Protein AF-A0A2N4TLN1-F1 (afdb_monomer_lite)

Sequence (148 aa):
MALGMAALMCLAMSATQADEVDLDVLQDLLYVELSTCLMGSLTQHAIAQERRNGVSIEVQRQRYRAQVGKNGLMEQFLTQLYATDDPSELLVGLNSRCVVNMVGLPQDRAATCYRQFLLPLYAAIMAPHTGGLDTTSPKTGYLACMRR

pLDDT: mean 83.84, std 20.81, range [27.98, 98.5]

Structure (mmCIF, N/CA/C/O backbone):
data_AF-A0A2N4TLN1-F1
#
_entry.id   AF-A0A2N4TLN1-F1
#
loop_
_atom_site.group_PDB
_atom_site.id
_atom_site.type_symbol
_atom_site.label_atom_id
_atom_site.label_alt_id
_atom_site.label_comp_id
_atom_site.label_asym_id
_atom_site.label_entity_id
_atom_site.label_seq_id
_atom_site.pdbx_PDB_ins_code
_atom_site.Cartn_x
_atom_site.Cartn_y
_atom_site.Cartn_z
_atom_site.occupancy
_atom_site.B_iso_or_equiv
_atom_site.auth_seq_id
_atom_site.auth_comp_id
_atom_site.auth_asym_id
_atom_site.auth_atom_id
_atom_site.pdbx_PDB_model_num
ATOM 1 N N . MET A 1 1 ? 13.274 65.459 -10.693 1.00 35.16 1 MET A N 1
ATOM 2 C CA . MET A 1 1 ? 13.014 65.028 -12.083 1.00 35.16 1 MET A CA 1
ATOM 3 C C . MET A 1 1 ? 14.024 63.960 -12.460 1.00 35.16 1 MET A C 1
ATOM 5 O O . MET A 1 1 ? 15.196 64.213 -12.238 1.00 35.16 1 MET A O 1
ATOM 9 N N . ALA A 1 2 ? 13.524 62.846 -13.016 1.00 32.91 2 ALA A N 1
ATOM 10 C CA . ALA A 1 2 ? 14.183 61.896 -13.930 1.00 32.91 2 ALA A CA 1
ATOM 11 C C . ALA A 1 2 ? 15.442 61.149 -13.416 1.00 32.91 2 ALA A C 1
ATOM 13 O O . ALA A 1 2 ? 16.430 61.770 -13.058 1.00 32.91 2 ALA A O 1
ATOM 14 N N . LEU A 1 3 ? 15.355 59.823 -13.204 1.00 35.44 3 LEU A N 1
ATOM 15 C CA . LEU A 1 3 ? 15.673 58.745 -14.182 1.00 35.44 3 LEU A CA 1
ATOM 16 C C . LEU A 1 3 ? 17.180 58.722 -14.514 1.00 35.44 3 LEU A C 1
ATOM 18 O O . LEU A 1 3 ? 17.723 59.742 -14.897 1.00 35.44 3 LEU A O 1
ATOM 22 N N . GLY A 1 4 ? 17.936 57.629 -14.450 1.00 27.98 4 GLY A N 1
ATOM 23 C CA . GLY A 1 4 ? 17.644 56.202 -14.372 1.00 27.98 4 GLY A CA 1
ATOM 24 C C . GLY A 1 4 ? 18.833 55.430 -14.981 1.00 27.98 4 GLY A C 1
ATOM 25 O O . GLY A 1 4 ? 19.758 56.050 -15.497 1.00 27.98 4 GLY A O 1
ATOM 26 N N . MET A 1 5 ? 18.725 54.095 -14.983 1.00 35.84 5 MET A N 1
ATOM 27 C CA . MET A 1 5 ? 19.474 53.132 -15.821 1.00 35.84 5 MET A CA 1
ATOM 28 C C . MET A 1 5 ? 20.952 52.874 -15.445 1.00 35.84 5 MET A C 1
ATOM 30 O O . MET A 1 5 ? 21.704 53.785 -15.150 1.00 35.84 5 MET A O 1
ATOM 34 N N . ALA A 1 6 ? 21.473 51.647 -15.459 1.00 37.72 6 ALA A N 1
ATOM 35 C CA . ALA A 1 6 ? 20.888 50.342 -15.740 1.00 37.72 6 ALA A CA 1
ATOM 36 C C . ALA A 1 6 ? 21.716 49.260 -15.034 1.00 37.72 6 ALA A C 1
ATOM 38 O O . ALA A 1 6 ? 22.936 49.359 -14.901 1.00 37.72 6 ALA A O 1
ATOM 39 N N . ALA A 1 7 ? 20.991 48.249 -14.569 1.00 39.22 7 ALA A N 1
ATOM 40 C CA . ALA A 1 7 ? 21.477 47.098 -13.841 1.00 39.22 7 ALA A CA 1
ATOM 41 C C . ALA A 1 7 ? 22.355 46.178 -14.700 1.00 39.22 7 ALA A C 1
ATOM 43 O O . ALA A 1 7 ? 22.182 46.060 -15.914 1.00 39.22 7 ALA A O 1
ATOM 44 N N . LEU A 1 8 ? 23.268 45.510 -13.995 1.00 39.72 8 LEU A N 1
ATOM 45 C CA . LEU A 1 8 ? 24.127 44.433 -14.456 1.00 39.72 8 LEU A CA 1
ATOM 46 C C . LEU A 1 8 ? 23.363 43.377 -15.265 1.00 39.72 8 LEU A C 1
ATOM 48 O O . LEU A 1 8 ? 22.357 42.822 -14.823 1.00 39.72 8 LEU A O 1
ATOM 52 N N . MET A 1 9 ? 23.951 43.034 -16.407 1.00 41.81 9 MET A N 1
ATOM 53 C CA . MET A 1 9 ? 23.746 41.765 -17.088 1.00 41.81 9 MET A CA 1
ATOM 54 C C . MET A 1 9 ? 24.194 40.609 -16.181 1.00 41.81 9 MET A C 1
ATOM 56 O O . MET A 1 9 ? 25.382 40.454 -15.922 1.00 41.81 9 MET A O 1
ATOM 60 N N . CYS A 1 10 ? 23.246 39.776 -15.760 1.00 37.12 10 CYS A N 1
ATOM 61 C CA . CYS A 1 10 ? 23.471 38.391 -15.344 1.00 37.12 10 CYS A CA 1
ATOM 62 C C . CYS A 1 10 ? 22.332 37.540 -15.924 1.00 37.12 10 CYS A C 1
ATOM 64 O O . CYS A 1 10 ? 21.395 37.160 -15.230 1.00 37.12 10 CYS A O 1
ATOM 66 N N . LEU A 1 11 ? 22.389 37.286 -17.232 1.00 44.03 11 LEU A N 1
ATOM 67 C CA . LEU A 1 11 ? 21.552 36.302 -17.917 1.00 44.03 11 LEU A CA 1
ATOM 68 C C . LEU A 1 11 ? 22.449 35.141 -18.332 1.00 44.03 11 LEU A C 1
ATOM 70 O O . LEU A 1 11 ? 23.097 35.212 -19.368 1.00 44.03 11 LEU A O 1
ATOM 74 N N . ALA A 1 12 ? 22.506 34.114 -17.486 1.00 42.97 12 ALA A N 1
ATOM 75 C CA . ALA A 1 12 ? 22.735 32.718 -17.863 1.00 42.97 12 ALA A CA 1
ATOM 76 C C . ALA A 1 12 ? 22.786 31.870 -16.585 1.00 42.97 12 ALA A C 1
ATOM 78 O O . ALA A 1 12 ? 23.845 31.424 -16.154 1.00 42.97 12 ALA A O 1
ATOM 79 N N . MET A 1 13 ? 21.630 31.649 -15.958 1.00 38.47 13 MET A N 1
ATOM 80 C CA . MET A 1 13 ? 21.449 30.441 -15.158 1.00 38.47 13 MET A CA 1
ATOM 81 C C . MET A 1 13 ? 20.587 29.498 -15.979 1.00 38.47 13 MET A C 1
ATOM 83 O O . MET A 1 13 ? 19.380 29.678 -16.113 1.00 38.47 13 MET A O 1
ATOM 87 N N . SER A 1 14 ? 21.258 28.521 -16.576 1.00 44.59 14 SER A N 1
ATOM 88 C CA . SER A 1 14 ? 20.669 27.326 -17.156 1.00 44.59 14 SER A CA 1
ATOM 89 C C . SER A 1 14 ? 19.963 26.549 -16.043 1.00 44.59 14 SER A C 1
ATOM 91 O O . SER A 1 14 ? 20.565 25.709 -15.382 1.00 44.59 14 SER A O 1
ATOM 93 N N . ALA A 1 15 ? 18.694 26.863 -15.798 1.00 39.22 15 ALA A N 1
ATOM 94 C CA . ALA A 1 15 ? 17.810 26.036 -14.992 1.00 39.22 15 ALA A CA 1
ATOM 95 C C . ALA A 1 15 ? 17.209 24.961 -15.908 1.00 39.22 15 ALA A C 1
ATOM 97 O O . ALA A 1 15 ? 16.099 25.092 -16.416 1.00 39.22 15 ALA A O 1
ATOM 98 N N . THR A 1 16 ? 17.984 23.918 -16.194 1.00 42.75 16 THR A N 1
ATOM 99 C CA . THR A 1 16 ? 17.449 22.696 -16.798 1.00 42.75 16 THR A CA 1
ATOM 100 C C . THR A 1 16 ? 16.619 21.955 -15.755 1.00 42.75 16 THR A C 1
ATOM 102 O O . THR A 1 16 ? 17.172 21.451 -14.782 1.00 42.75 16 THR A O 1
ATOM 105 N N . GLN A 1 17 ? 15.307 21.902 -16.007 1.00 43.78 17 GLN A N 1
ATOM 106 C CA . GLN A 1 17 ? 14.380 20.836 -15.607 1.00 43.78 17 GLN A CA 1
ATOM 107 C C . GLN A 1 17 ? 14.340 20.525 -14.105 1.00 43.78 17 GLN A C 1
ATOM 109 O O . GLN A 1 17 ? 14.794 19.481 -13.647 1.00 43.78 17 GLN A O 1
ATOM 114 N N . ALA A 1 18 ? 13.714 21.418 -13.340 1.00 39.16 18 ALA A N 1
ATOM 115 C CA . ALA A 1 18 ? 12.906 20.947 -12.223 1.00 39.16 18 ALA A CA 1
ATOM 116 C C . ALA A 1 18 ? 11.610 20.396 -12.829 1.00 39.16 18 ALA A C 1
ATOM 118 O O . ALA A 1 18 ? 10.963 21.114 -13.591 1.00 39.16 18 ALA A O 1
ATOM 119 N N . ASP A 1 19 ? 11.292 19.132 -12.542 1.00 42.88 19 ASP A N 1
ATOM 120 C CA . ASP A 1 19 ? 10.017 18.498 -12.877 1.00 42.88 19 ASP A CA 1
ATOM 121 C C . ASP A 1 19 ? 8.866 19.482 -12.638 1.00 42.88 19 ASP A C 1
ATOM 123 O O . ASP A 1 19 ? 8.613 19.896 -11.502 1.00 42.88 19 ASP A O 1
ATOM 127 N N . GLU A 1 20 ? 8.167 19.863 -13.708 1.00 38.06 20 GLU A N 1
ATOM 128 C CA . GLU A 1 20 ? 6.835 20.437 -13.591 1.00 38.06 20 GLU A CA 1
ATOM 129 C C . GLU A 1 20 ? 5.960 19.347 -12.972 1.00 38.06 20 GLU A C 1
ATOM 131 O O . GLU A 1 20 ? 5.466 18.444 -13.644 1.00 38.06 20 GLU A O 1
ATOM 136 N N . VAL A 1 21 ? 5.825 19.384 -11.647 1.00 46.22 21 VAL A N 1
ATOM 137 C CA . VAL A 1 21 ? 4.749 18.683 -10.959 1.00 46.22 21 VAL A CA 1
ATOM 138 C C . VAL A 1 21 ? 3.466 19.242 -11.555 1.00 46.22 21 VAL A C 1
ATOM 140 O O . VAL A 1 21 ? 3.116 20.387 -11.281 1.00 46.22 21 VAL A O 1
ATOM 143 N N . ASP A 1 22 ? 2.833 18.449 -12.414 1.00 46.75 22 ASP A N 1
ATOM 144 C CA . ASP A 1 22 ? 1.612 18.784 -13.135 1.00 46.75 22 ASP A CA 1
ATOM 145 C C . ASP A 1 22 ? 0.560 19.318 -12.149 1.00 46.75 22 ASP A C 1
ATOM 147 O O . ASP A 1 22 ? -0.023 18.575 -11.347 1.00 46.75 22 ASP A O 1
ATOM 151 N N . LEU A 1 23 ? 0.398 20.644 -12.130 1.00 44.16 23 LEU A N 1
ATOM 152 C CA . LEU A 1 23 ? -0.437 21.357 -11.163 1.00 44.16 23 LEU A CA 1
ATOM 153 C C . LEU A 1 23 ? -1.915 20.961 -11.301 1.00 44.16 23 LEU A C 1
ATOM 155 O O . LEU A 1 23 ? -2.658 21.086 -10.326 1.00 44.16 23 LEU A O 1
ATOM 159 N N . ASP A 1 24 ? -2.318 20.410 -12.448 1.00 53.06 24 ASP A N 1
ATOM 160 C CA . ASP A 1 24 ? -3.668 19.893 -12.684 1.00 53.06 24 ASP A CA 1
ATOM 161 C C . ASP A 1 24 ? -3.979 18.660 -11.819 1.00 53.06 24 ASP A C 1
ATOM 163 O O . ASP A 1 24 ? -5.113 18.488 -11.370 1.00 53.06 24 ASP A O 1
ATOM 167 N N . VAL A 1 25 ? -2.981 17.832 -11.482 1.00 53.69 25 VAL A N 1
ATOM 168 C CA . VAL A 1 25 ? -3.172 16.666 -10.595 1.00 53.69 25 VAL A CA 1
ATOM 169 C C . VAL A 1 25 ? -3.360 17.097 -9.136 1.00 53.69 25 VAL A C 1
ATOM 171 O O . VAL A 1 25 ? -4.086 16.449 -8.385 1.00 53.69 25 VAL A O 1
ATOM 174 N N . LEU A 1 26 ? -2.740 18.206 -8.719 1.00 48.19 26 LEU A N 1
ATOM 175 C CA . LEU A 1 26 ? -2.914 18.771 -7.374 1.00 48.19 26 LEU A CA 1
ATOM 176 C C . LEU A 1 26 ? -4.223 19.563 -7.224 1.00 48.19 26 LEU A C 1
ATOM 178 O O . LEU A 1 26 ? -4.702 19.723 -6.103 1.00 48.19 26 LEU A O 1
ATOM 182 N N . GLN A 1 27 ? -4.806 20.036 -8.330 1.00 58.12 27 GLN A N 1
ATOM 183 C CA . GLN A 1 27 ? -6.122 20.690 -8.359 1.00 58.12 27 GLN A CA 1
ATOM 184 C C . GLN A 1 27 ? -7.288 19.704 -8.515 1.00 58.12 27 GLN A C 1
ATOM 186 O O . GLN A 1 27 ? -8.450 20.079 -8.346 1.00 58.12 27 GLN A O 1
ATOM 191 N N . ASP A 1 28 ? -6.995 18.437 -8.795 1.00 73.88 28 ASP A N 1
ATOM 192 C CA . ASP A 1 28 ? -7.985 17.375 -8.838 1.00 73.88 28 ASP A CA 1
ATOM 193 C C . ASP A 1 28 ? -8.503 17.072 -7.424 1.00 73.88 28 ASP A C 1
ATOM 195 O O . ASP A 1 28 ? -7.833 16.423 -6.618 1.00 73.88 28 ASP A O 1
ATOM 199 N N . LEU A 1 29 ? -9.718 17.538 -7.117 1.00 83.38 29 LEU A N 1
ATOM 200 C CA . LEU A 1 29 ? -10.363 17.327 -5.815 1.00 83.38 29 LEU A CA 1
ATOM 201 C C . LEU A 1 29 ? -10.367 15.850 -5.403 1.00 83.38 29 LEU A C 1
ATOM 203 O O . LEU A 1 29 ? -10.124 15.536 -4.239 1.00 83.38 29 LEU A O 1
ATOM 207 N N . LEU A 1 30 ? -10.535 14.942 -6.366 1.00 87.25 30 LEU A N 1
ATOM 208 C CA . LEU A 1 30 ? -10.503 13.510 -6.100 1.00 87.25 30 LEU A CA 1
ATOM 209 C C . LEU A 1 30 ? -9.113 13.045 -5.640 1.00 87.25 30 LEU A C 1
ATOM 211 O O . LEU A 1 30 ? -8.997 12.199 -4.755 1.00 87.25 30 LEU A O 1
ATOM 215 N N . TYR A 1 31 ? -8.039 13.589 -6.216 1.00 87.50 31 TYR A N 1
ATOM 216 C CA . TYR A 1 31 ? -6.682 13.275 -5.773 1.00 87.50 31 TYR A CA 1
ATOM 217 C C . TYR A 1 31 ? -6.438 13.761 -4.341 1.00 87.50 31 TYR A C 1
ATOM 219 O O . TYR A 1 31 ? -5.861 13.028 -3.534 1.00 87.50 31 TYR A O 1
ATOM 227 N N . VAL A 1 32 ? -6.921 14.960 -4.001 1.00 89.19 32 VAL A N 1
ATOM 228 C CA . VAL A 1 32 ? -6.832 15.507 -2.639 1.00 89.19 32 VAL A CA 1
ATOM 229 C C . VAL A 1 32 ? -7.555 14.600 -1.643 1.00 89.19 32 VAL A C 1
ATOM 231 O O . VAL A 1 32 ? -6.967 14.228 -0.625 1.00 89.19 32 VAL A O 1
ATOM 234 N N . GLU A 1 33 ? -8.776 14.170 -1.956 1.00 91.56 33 GLU A N 1
ATOM 235 C CA . GLU A 1 33 ? -9.556 13.244 -1.125 1.00 91.56 33 GLU A CA 1
ATOM 236 C C . GLU A 1 33 ? -8.857 11.884 -0.954 1.00 91.56 33 GLU A C 1
ATOM 238 O O . GLU A 1 33 ? -8.821 11.320 0.142 1.00 91.56 33 GLU A O 1
ATOM 243 N N . LEU A 1 34 ? -8.226 11.371 -2.014 1.00 93.31 34 LEU A N 1
ATOM 244 C CA . LEU A 1 34 ? -7.523 10.084 -1.998 1.00 93.31 34 LEU A CA 1
ATOM 245 C C . LEU A 1 34 ? -6.122 10.152 -1.369 1.00 93.31 34 LEU A C 1
ATOM 247 O O . LEU A 1 34 ? -5.571 9.111 -0.998 1.00 93.31 34 LEU A O 1
ATOM 251 N N . SER A 1 35 ? -5.533 11.342 -1.233 1.00 92.00 35 SER A N 1
ATOM 252 C CA . SER A 1 35 ? -4.121 11.549 -0.870 1.00 92.00 35 SER A CA 1
ATOM 253 C C . SER A 1 35 ? -3.691 10.821 0.408 1.00 92.00 35 SER A C 1
ATOM 255 O O . SER A 1 35 ? -2.629 10.196 0.443 1.00 92.00 35 SER A O 1
ATOM 257 N N . THR A 1 36 ? -4.541 10.820 1.440 1.00 92.94 36 THR A N 1
ATOM 258 C CA . THR A 1 36 ? -4.268 10.119 2.705 1.00 92.94 36 THR A CA 1
ATOM 259 C C . THR A 1 36 ? -4.135 8.610 2.489 1.00 92.94 36 THR A C 1
ATOM 261 O O . THR A 1 36 ? -3.194 7.991 2.992 1.00 92.94 36 THR A O 1
ATOM 264 N N . CYS A 1 37 ? -5.021 8.014 1.687 1.00 95.81 37 CYS A N 1
ATOM 265 C CA . CYS A 1 37 ? -4.960 6.590 1.363 1.00 95.81 37 CYS A CA 1
ATOM 266 C C . CYS A 1 37 ? -3.752 6.254 0.484 1.00 95.81 37 CYS A C 1
ATOM 268 O O . CYS A 1 37 ? -3.113 5.225 0.695 1.00 95.81 37 CYS A O 1
ATOM 270 N N . LEU A 1 38 ? -3.392 7.134 -0.454 1.00 94.00 38 LEU A N 1
ATOM 271 C CA . LEU A 1 38 ? -2.227 6.957 -1.326 1.00 94.00 38 LEU A CA 1
ATOM 272 C C . LEU A 1 38 ? -0.914 6.969 -0.533 1.00 94.00 38 LEU A C 1
ATOM 274 O O . LEU A 1 38 ? -0.098 6.058 -0.677 1.00 94.00 38 LEU A O 1
ATOM 278 N N . MET A 1 39 ? -0.726 7.951 0.354 1.00 93.25 39 MET A N 1
ATOM 279 C CA . MET A 1 39 ? 0.462 8.016 1.214 1.00 93.25 39 MET A CA 1
ATOM 280 C C . MET A 1 39 ? 0.544 6.824 2.176 1.00 93.25 39 MET A C 1
ATOM 282 O O . MET A 1 39 ? 1.622 6.250 2.372 1.00 93.25 39 MET A O 1
ATOM 286 N N . GLY A 1 40 ? -0.595 6.422 2.752 1.00 94.19 40 GLY A N 1
ATOM 287 C CA . GLY A 1 40 ? -0.682 5.239 3.605 1.00 94.19 40 GLY A CA 1
ATOM 288 C C . GLY A 1 40 ? -0.260 3.973 2.861 1.00 94.19 40 GLY A C 1
ATOM 289 O O . GLY A 1 40 ? 0.589 3.225 3.343 1.00 94.19 40 GLY A O 1
ATOM 290 N N . SER A 1 41 ? -0.778 3.772 1.650 1.00 95.69 41 SER A N 1
ATOM 291 C CA . SER A 1 41 ? -0.428 2.625 0.815 1.00 95.69 41 SER A CA 1
ATOM 292 C C . SER A 1 41 ? 1.032 2.613 0.382 1.00 95.69 41 SER A C 1
ATOM 294 O O . SER A 1 41 ? 1.656 1.556 0.434 1.00 95.69 41 SER A O 1
ATOM 296 N N . LEU A 1 42 ? 1.611 3.759 0.018 1.00 94.56 42 LEU A N 1
ATOM 297 C CA . LEU A 1 42 ? 3.037 3.836 -0.308 1.00 94.56 42 LEU A CA 1
ATOM 298 C C . LEU A 1 42 ? 3.910 3.425 0.891 1.00 94.56 42 LEU A C 1
ATOM 300 O O . LEU A 1 42 ? 4.864 2.663 0.736 1.00 94.56 42 LEU A O 1
ATOM 304 N N . THR A 1 43 ? 3.543 3.868 2.098 1.00 94.56 43 THR A N 1
ATOM 305 C CA . THR A 1 43 ? 4.227 3.475 3.342 1.00 94.56 43 THR A CA 1
ATOM 306 C C . THR A 1 43 ? 4.097 1.973 3.605 1.00 94.56 43 THR A C 1
ATOM 308 O O . THR A 1 43 ? 5.088 1.306 3.895 1.00 94.56 43 THR A O 1
ATOM 311 N N . GLN A 1 44 ? 2.891 1.416 3.469 1.00 96.56 44 GLN A N 1
ATOM 312 C CA . GLN A 1 44 ? 2.649 -0.020 3.646 1.00 96.56 44 GLN A CA 1
ATOM 313 C C . GLN A 1 44 ? 3.454 -0.857 2.640 1.00 96.56 44 GLN A C 1
ATOM 315 O O . GLN A 1 44 ? 4.020 -1.883 3.013 1.00 96.56 44 GLN A O 1
ATOM 320 N N . HIS A 1 45 ? 3.572 -0.391 1.393 1.00 96.69 45 HIS A N 1
ATOM 321 C CA . HIS A 1 45 ? 4.416 -1.008 0.372 1.00 96.69 45 HIS A CA 1
ATOM 322 C C . HIS A 1 45 ? 5.900 -0.987 0.729 1.00 96.69 45 HIS A C 1
ATOM 324 O O . HIS A 1 45 ? 6.575 -1.998 0.549 1.00 96.69 45 HIS A O 1
ATOM 330 N N . ALA A 1 46 ? 6.409 0.130 1.251 1.00 95.38 46 ALA A N 1
ATOM 331 C CA . ALA A 1 46 ? 7.799 0.215 1.689 1.00 95.38 46 ALA A CA 1
ATOM 332 C C . ALA A 1 46 ? 8.095 -0.826 2.782 1.00 95.38 46 ALA A C 1
ATOM 334 O O . ALA A 1 46 ? 9.071 -1.567 2.689 1.00 95.38 46 ALA A O 1
ATOM 335 N N . ILE A 1 47 ? 7.200 -0.960 3.766 1.00 96.75 47 ILE A N 1
ATOM 336 C CA . ILE A 1 47 ? 7.334 -1.953 4.843 1.00 96.75 47 ILE A CA 1
ATOM 337 C C . ILE A 1 47 ? 7.235 -3.385 4.284 1.00 96.75 47 ILE A C 1
ATOM 339 O O 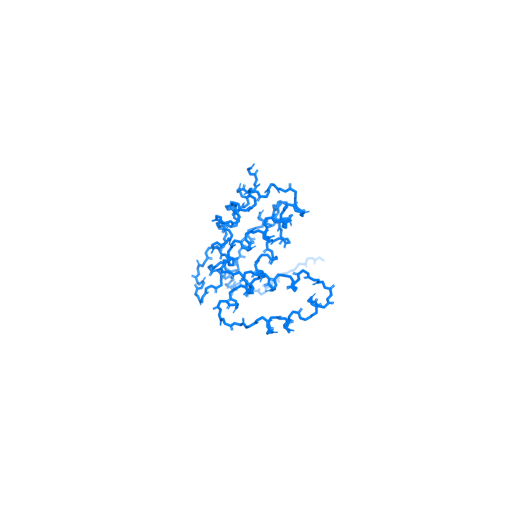. ILE A 1 47 ? 8.003 -4.263 4.681 1.00 96.75 47 ILE A O 1
ATOM 343 N N . ALA A 1 48 ? 6.335 -3.633 3.327 1.00 97.00 48 ALA A N 1
ATOM 344 C CA . ALA A 1 48 ? 6.235 -4.924 2.643 1.00 97.00 48 ALA A CA 1
ATOM 345 C C . ALA A 1 48 ? 7.510 -5.271 1.856 1.00 97.00 48 ALA A C 1
ATOM 347 O O . ALA A 1 48 ? 7.963 -6.417 1.894 1.00 97.00 48 ALA A O 1
ATOM 348 N N . GLN A 1 49 ? 8.133 -4.291 1.196 1.00 96.19 49 GLN A N 1
ATOM 349 C CA . GLN A 1 49 ? 9.417 -4.491 0.528 1.00 96.19 49 GLN A CA 1
ATOM 350 C C . GLN A 1 49 ? 10.533 -4.782 1.539 1.00 96.19 49 GLN A C 1
ATOM 352 O O . GLN A 1 49 ? 11.365 -5.650 1.294 1.00 96.19 49 GLN A O 1
ATOM 357 N N . GLU A 1 50 ? 10.557 -4.113 2.688 1.00 96.38 50 GLU A N 1
ATOM 358 C CA . GLU A 1 50 ? 11.528 -4.417 3.740 1.00 96.38 50 GLU A CA 1
ATOM 359 C C . GLU A 1 50 ? 11.362 -5.833 4.295 1.00 96.38 50 GLU A C 1
ATOM 361 O O . GLU A 1 50 ? 12.361 -6.537 4.455 1.00 96.38 50 GLU A O 1
ATOM 366 N N . ARG A 1 51 ? 10.119 -6.293 4.509 1.00 96.94 51 ARG A N 1
ATOM 367 C CA . ARG A 1 51 ? 9.842 -7.704 4.829 1.00 96.94 51 ARG A CA 1
ATOM 368 C C . ARG A 1 51 ? 10.439 -8.620 3.761 1.00 96.94 51 ARG A C 1
ATOM 370 O O . ARG A 1 51 ? 11.133 -9.574 4.099 1.00 96.94 51 ARG A O 1
ATOM 377 N N . ARG A 1 52 ? 10.198 -8.328 2.478 1.00 95.38 52 ARG A N 1
ATOM 378 C CA . ARG A 1 52 ? 10.753 -9.099 1.352 1.00 95.38 52 ARG A CA 1
ATOM 379 C C . ARG A 1 52 ? 12.286 -9.100 1.346 1.00 95.38 52 ARG A C 1
ATOM 381 O O . ARG A 1 52 ? 12.889 -10.102 0.979 1.00 95.38 52 ARG A O 1
ATOM 388 N N . ASN A 1 53 ? 12.904 -8.012 1.795 1.00 95.31 53 ASN A N 1
ATOM 389 C CA . ASN A 1 53 ? 14.352 -7.880 1.952 1.00 95.31 53 ASN A CA 1
ATOM 390 C C . ASN A 1 53 ? 14.891 -8.533 3.244 1.00 95.31 53 ASN A C 1
ATOM 392 O O . ASN A 1 53 ? 16.074 -8.394 3.544 1.00 95.31 53 ASN A O 1
ATOM 396 N N . GLY A 1 54 ? 14.054 -9.237 4.013 1.00 97.25 54 GLY A N 1
ATOM 397 C CA . GLY A 1 54 ? 14.465 -9.994 5.197 1.00 97.25 54 GLY A CA 1
ATOM 398 C C . GLY A 1 54 ? 14.445 -9.213 6.513 1.00 97.25 54 GLY A C 1
ATOM 399 O O . GLY A 1 54 ? 14.925 -9.721 7.524 1.00 97.25 54 GLY A O 1
ATOM 400 N N . VAL A 1 55 ? 13.886 -7.998 6.547 1.00 98.00 55 VAL A N 1
ATOM 401 C CA . VAL A 1 55 ? 13.707 -7.259 7.807 1.00 98.00 55 VAL A CA 1
ATOM 402 C C . VAL A 1 55 ? 12.668 -7.977 8.667 1.00 98.00 55 VAL A C 1
ATOM 404 O O . VAL A 1 55 ? 11.560 -8.243 8.201 1.00 98.00 55 VAL A O 1
ATOM 407 N N . SER A 1 56 ? 12.997 -8.280 9.926 1.00 98.25 56 SER A N 1
ATOM 408 C CA . SER A 1 56 ? 12.094 -8.995 10.837 1.00 98.25 56 SER A CA 1
ATOM 409 C C . SER A 1 56 ? 10.982 -8.101 11.398 1.00 98.25 56 SER A C 1
ATOM 411 O O . SER A 1 56 ? 11.097 -6.871 11.433 1.00 98.25 56 SER A O 1
ATOM 413 N N . ILE A 1 57 ? 9.906 -8.725 11.883 1.00 97.81 57 ILE A N 1
ATOM 414 C CA . ILE A 1 57 ? 8.786 -8.007 12.503 1.00 97.81 57 ILE A CA 1
ATOM 415 C C . ILE A 1 57 ? 9.221 -7.254 13.767 1.00 97.81 57 ILE A C 1
ATOM 417 O O . ILE A 1 57 ? 8.729 -6.159 14.026 1.00 97.81 57 ILE A O 1
ATOM 421 N N . GLU A 1 58 ? 10.175 -7.781 14.536 1.00 97.69 58 GLU A N 1
ATOM 422 C CA . GLU A 1 58 ? 10.719 -7.134 15.736 1.00 97.69 58 GLU A CA 1
ATOM 423 C C . GLU A 1 58 ? 11.419 -5.819 15.385 1.00 97.69 58 GLU A C 1
ATOM 425 O O . GLU A 1 58 ? 11.212 -4.807 16.060 1.00 97.69 58 GLU A O 1
ATOM 430 N N . VAL A 1 59 ? 12.197 -5.805 14.296 1.00 98.06 59 VAL A N 1
ATOM 431 C CA . VAL A 1 59 ? 12.857 -4.589 13.802 1.00 98.06 59 VAL A CA 1
ATOM 432 C C . VAL A 1 59 ? 11.818 -3.554 13.373 1.00 98.06 59 VAL A C 1
ATOM 434 O O . VAL A 1 59 ? 11.945 -2.378 13.729 1.00 98.06 59 VAL A O 1
ATOM 437 N N . GLN A 1 60 ? 10.757 -3.977 12.679 1.00 97.31 60 GLN A N 1
ATOM 438 C CA . GLN A 1 60 ? 9.672 -3.071 12.296 1.00 97.31 60 GLN A CA 1
ATOM 439 C C . GLN A 1 60 ? 8.927 -2.510 13.508 1.00 97.31 60 GLN A C 1
ATOM 441 O O . GLN A 1 60 ? 8.737 -1.298 13.610 1.00 97.31 60 GLN A O 1
ATOM 446 N N . ARG A 1 61 ? 8.560 -3.357 14.476 1.00 96.00 61 ARG A N 1
ATOM 447 C CA . ARG A 1 61 ? 7.903 -2.927 15.719 1.00 96.00 61 ARG A CA 1
ATOM 448 C C . ARG A 1 61 ? 8.743 -1.913 16.479 1.00 96.00 61 ARG A C 1
ATOM 450 O O . ARG A 1 61 ? 8.209 -0.912 16.949 1.00 96.00 61 ARG A O 1
ATOM 457 N N . GLN A 1 62 ? 10.054 -2.127 16.559 1.00 95.88 62 GLN A N 1
ATOM 458 C CA . GLN A 1 62 ? 10.951 -1.186 17.219 1.00 95.88 62 GLN A CA 1
ATOM 459 C C . GLN A 1 62 ? 11.018 0.153 16.476 1.00 95.88 62 GLN A C 1
ATOM 461 O O . GLN A 1 62 ? 10.956 1.213 17.107 1.00 95.88 62 GLN A O 1
ATOM 466 N N . ARG A 1 63 ? 11.102 0.126 15.139 1.00 94.75 63 ARG A N 1
ATOM 467 C CA . ARG A 1 63 ? 11.112 1.336 14.306 1.00 94.75 63 ARG A CA 1
ATOM 468 C C . ARG A 1 63 ? 9.819 2.138 14.456 1.00 94.75 63 ARG A C 1
ATOM 470 O O . ARG A 1 63 ? 9.863 3.357 14.608 1.00 94.75 63 ARG A O 1
ATOM 477 N N . TYR A 1 64 ? 8.679 1.454 14.492 1.00 92.12 64 TYR A N 1
ATOM 478 C CA . TYR A 1 64 ? 7.353 2.058 14.608 1.00 92.12 64 TYR A CA 1
ATOM 479 C C . TYR A 1 64 ? 6.793 2.042 16.039 1.00 92.12 64 TYR A C 1
ATOM 481 O O . TYR A 1 64 ? 5.589 2.219 16.229 1.00 92.12 64 TYR A O 1
ATOM 489 N N . ARG A 1 65 ? 7.646 1.914 17.069 1.00 92.50 65 ARG A N 1
ATOM 490 C CA . ARG A 1 65 ? 7.235 1.750 18.481 1.00 92.50 65 ARG A CA 1
ATOM 491 C C . ARG A 1 65 ? 6.232 2.797 18.964 1.00 92.50 65 ARG A C 1
ATOM 493 O O . ARG A 1 65 ? 5.311 2.490 19.712 1.00 92.50 65 ARG A O 1
ATOM 500 N N . ALA A 1 66 ? 6.395 4.043 18.516 1.00 88.44 66 ALA A N 1
ATOM 501 C CA . ALA A 1 66 ? 5.524 5.148 18.903 1.00 88.44 66 ALA A CA 1
ATOM 502 C C . ALA A 1 66 ? 4.117 5.013 18.305 1.00 88.44 66 ALA A C 1
ATOM 504 O O . ALA A 1 66 ? 3.157 5.474 18.911 1.00 88.44 66 ALA A O 1
ATOM 505 N N . GLN A 1 67 ? 3.997 4.399 17.128 1.00 85.19 67 GLN A N 1
ATOM 506 C CA . GLN A 1 67 ? 2.722 4.156 16.460 1.00 85.19 67 GLN A CA 1
ATOM 507 C C . GLN A 1 67 ? 2.075 2.891 17.024 1.00 85.19 67 GLN A C 1
ATOM 509 O O . GLN A 1 67 ? 0.925 2.957 17.438 1.00 85.19 67 GLN A O 1
ATOM 514 N N . VAL A 1 68 ? 2.847 1.808 17.174 1.00 86.25 68 VAL A N 1
ATOM 515 C CA . VAL A 1 68 ? 2.425 0.552 17.820 1.00 86.25 68 VAL A CA 1
ATOM 516 C C . VAL A 1 68 ? 1.866 0.791 19.228 1.00 86.25 68 VAL A C 1
ATOM 518 O O . VAL A 1 68 ? 0.793 0.298 19.556 1.00 86.25 68 VAL A O 1
ATOM 521 N N . GLY A 1 69 ? 2.546 1.595 20.053 1.00 78.31 69 GLY A N 1
ATOM 522 C CA . GLY A 1 69 ? 2.127 1.850 21.437 1.00 78.31 69 GLY A CA 1
ATOM 523 C C . GLY A 1 69 ? 0.965 2.838 21.606 1.00 78.31 69 GLY A C 1
ATOM 524 O O . GLY A 1 69 ? 0.385 2.899 22.686 1.00 78.31 69 GLY A O 1
ATOM 525 N N . LYS A 1 70 ? 0.626 3.628 20.577 1.00 79.00 70 LYS A N 1
ATOM 526 C CA . LYS A 1 70 ? -0.449 4.643 20.636 1.00 79.00 70 LYS A CA 1
ATOM 527 C C . LYS A 1 70 ? -1.718 4.220 19.901 1.00 79.00 70 LYS A C 1
ATOM 529 O O . LYS A 1 70 ? -2.797 4.710 20.215 1.00 79.00 70 LYS A O 1
ATOM 534 N N . ASN A 1 71 ? -1.575 3.371 18.888 1.00 72.88 71 ASN A N 1
ATOM 535 C CA . ASN A 1 71 ? -2.609 3.013 17.932 1.00 72.88 71 ASN A CA 1
ATOM 536 C C . ASN A 1 71 ? -2.353 1.576 17.440 1.00 72.88 71 ASN A C 1
ATOM 538 O O . ASN A 1 71 ? -1.379 1.309 16.735 1.00 72.88 71 ASN A O 1
ATOM 542 N N . GLY A 1 72 ? -3.273 0.663 17.758 1.00 85.50 72 GLY A N 1
ATOM 543 C CA . GLY A 1 72 ? -3.162 -0.749 17.385 1.00 85.50 72 GLY A CA 1
ATOM 544 C C . GLY A 1 72 ? -3.176 -1.031 15.877 1.00 85.50 72 GLY A C 1
ATOM 545 O O . GLY A 1 72 ? -2.830 -2.138 15.485 1.00 85.50 72 GLY A O 1
ATOM 546 N N . LEU A 1 73 ? -3.522 -0.067 15.015 1.00 90.31 73 LEU A N 1
ATOM 547 C CA . LEU A 1 73 ? -3.569 -0.258 13.560 1.00 90.31 73 LEU A CA 1
ATOM 548 C C . LEU A 1 73 ? -2.199 -0.598 12.968 1.00 90.31 73 LEU A C 1
ATOM 550 O O . LEU A 1 73 ? -2.121 -1.451 12.089 1.00 90.31 73 LEU A O 1
ATOM 554 N N . MET A 1 74 ? -1.119 0.033 13.448 1.00 93.50 74 MET A N 1
ATOM 555 C CA . MET A 1 74 ? 0.227 -0.294 12.962 1.00 93.50 74 MET A CA 1
ATOM 556 C C . MET A 1 74 ? 0.646 -1.698 13.414 1.00 93.50 74 MET A C 1
ATOM 558 O O . MET A 1 74 ? 1.161 -2.474 12.616 1.00 93.50 74 MET A O 1
ATOM 562 N N . GLU A 1 75 ? 0.364 -2.063 14.665 1.00 95.31 75 GLU A N 1
ATOM 563 C CA . GLU A 1 75 ? 0.647 -3.409 15.179 1.00 95.31 75 GLU A CA 1
ATOM 564 C C . GLU A 1 75 ? -0.157 -4.487 14.442 1.00 95.31 75 GLU A C 1
ATOM 566 O O . GLU A 1 75 ? 0.376 -5.532 14.065 1.00 95.31 75 GLU A O 1
ATOM 571 N N . GLN A 1 76 ? -1.435 -4.212 14.182 1.00 95.44 76 GLN A N 1
ATOM 572 C CA . GLN A 1 76 ? -2.311 -5.084 13.415 1.00 95.44 76 GLN A CA 1
ATOM 573 C C . GLN A 1 76 ? -1.806 -5.243 11.978 1.00 95.44 76 GLN A C 1
ATOM 575 O O . GLN A 1 76 ? -1.761 -6.365 11.475 1.00 95.44 76 GLN A O 1
ATOM 580 N N . PHE A 1 77 ? -1.391 -4.149 11.334 1.00 96.38 77 PHE A N 1
ATOM 581 C CA . PHE A 1 77 ? -0.798 -4.189 10.001 1.00 96.38 77 PHE A CA 1
ATOM 582 C C . PHE A 1 77 ? 0.475 -5.038 9.973 1.00 96.38 77 PHE A C 1
ATOM 584 O O . PHE A 1 77 ? 0.558 -5.948 9.154 1.00 96.38 77 PHE A O 1
ATOM 591 N N . LEU A 1 78 ? 1.434 -4.799 10.875 1.00 97.44 78 LEU A N 1
ATOM 592 C CA . LEU A 1 78 ? 2.672 -5.584 10.942 1.00 97.44 78 LEU A CA 1
ATOM 593 C C . LEU A 1 78 ? 2.376 -7.067 11.190 1.00 97.44 78 LEU A C 1
ATOM 595 O O . LEU A 1 78 ? 2.919 -7.928 10.506 1.00 97.44 78 LEU A O 1
ATOM 599 N N . THR A 1 79 ? 1.462 -7.374 12.107 1.00 97.56 79 THR A N 1
ATOM 600 C CA . THR A 1 79 ? 1.064 -8.758 12.390 1.00 97.56 79 THR A CA 1
ATOM 601 C C . THR A 1 79 ? 0.473 -9.439 11.152 1.00 97.56 79 THR A C 1
ATOM 603 O O . THR A 1 79 ? 0.905 -10.533 10.794 1.00 97.56 79 THR A O 1
ATOM 606 N N . GLN A 1 80 ? -0.462 -8.790 10.449 1.00 98.19 80 GLN A N 1
ATOM 607 C CA . GLN A 1 80 ? -1.058 -9.333 9.220 1.00 98.19 80 GLN A CA 1
ATOM 608 C C . GLN A 1 80 ? -0.029 -9.469 8.095 1.00 98.19 80 GLN A C 1
ATOM 610 O O . GLN A 1 80 ? 0.017 -10.494 7.417 1.00 98.19 80 GLN A O 1
ATOM 615 N N . LEU A 1 81 ? 0.818 -8.453 7.914 1.00 98.44 81 LEU A N 1
ATOM 616 C CA . LEU A 1 81 ? 1.822 -8.424 6.860 1.00 98.44 81 LEU A CA 1
ATOM 617 C C . LEU A 1 81 ? 2.833 -9.553 7.011 1.00 98.44 81 LEU A C 1
ATOM 619 O O . LEU A 1 81 ? 3.230 -10.119 6.004 1.00 98.44 81 LEU A O 1
ATOM 623 N N . TYR A 1 82 ? 3.269 -9.878 8.225 1.00 98.19 82 TYR A N 1
ATOM 624 C CA . TYR A 1 82 ? 4.252 -10.942 8.440 1.00 98.19 82 TYR A CA 1
ATOM 625 C C . TYR A 1 82 ? 3.635 -12.342 8.503 1.00 98.19 82 TYR A C 1
ATOM 627 O O . TYR A 1 82 ? 4.359 -13.313 8.293 1.00 98.19 82 TYR A O 1
ATOM 635 N N . ALA A 1 83 ? 2.325 -12.448 8.741 1.00 97.94 83 ALA A N 1
ATOM 636 C CA . ALA A 1 83 ? 1.597 -13.715 8.744 1.00 97.94 83 ALA A CA 1
ATOM 637 C C . ALA A 1 83 ? 1.065 -14.136 7.360 1.00 97.94 83 ALA A C 1
ATOM 639 O O . ALA A 1 83 ? 0.751 -15.306 7.175 1.00 97.94 83 ALA A O 1
ATOM 640 N N . THR A 1 84 ? 0.926 -13.209 6.403 1.00 97.56 84 THR A N 1
ATOM 641 C CA . THR A 1 84 ? 0.378 -13.517 5.070 1.00 97.56 84 THR A CA 1
ATOM 642 C C . THR A 1 84 ? 1.428 -14.074 4.105 1.00 97.56 84 THR A C 1
ATOM 644 O O . THR A 1 84 ? 2.548 -13.552 4.017 1.00 97.56 84 THR A O 1
ATOM 647 N N . ASP A 1 85 ? 1.032 -15.069 3.313 1.00 95.81 85 ASP A N 1
ATOM 648 C CA . ASP A 1 85 ? 1.791 -15.545 2.149 1.00 95.81 85 ASP A CA 1
ATOM 649 C C . ASP A 1 85 ? 1.627 -14.621 0.932 1.00 95.81 85 ASP A C 1
ATOM 651 O O . ASP A 1 85 ? 2.505 -14.568 0.073 1.00 95.81 85 ASP A O 1
ATOM 655 N N . ASP A 1 86 ? 0.546 -13.833 0.892 1.00 96.12 86 ASP A N 1
ATOM 656 C CA . ASP A 1 86 ? 0.267 -12.862 -0.166 1.00 96.12 86 ASP A CA 1
ATOM 657 C C . ASP A 1 86 ? 0.153 -11.435 0.405 1.00 96.12 86 ASP A C 1
ATOM 659 O O . ASP A 1 86 ? -0.915 -11.004 0.862 1.00 96.12 86 ASP A O 1
ATOM 663 N N . PRO A 1 87 ? 1.261 -10.672 0.422 1.00 96.56 87 PRO A N 1
ATOM 664 C CA . PRO A 1 87 ? 1.241 -9.258 0.783 1.00 96.56 87 PRO A CA 1
ATOM 665 C C . PRO A 1 87 ? 0.399 -8.406 -0.161 1.00 96.56 87 PRO A C 1
ATOM 667 O O . PRO A 1 87 ? -0.149 -7.396 0.270 1.00 96.56 87 PRO A O 1
ATOM 670 N N . SER A 1 88 ? 0.307 -8.773 -1.438 1.00 96.56 88 SER A N 1
ATOM 671 C CA . SER A 1 88 ? -0.325 -7.933 -2.455 1.00 96.56 88 SER A CA 1
ATOM 672 C C . SER A 1 88 ? -1.819 -7.813 -2.190 1.00 96.56 88 SER A C 1
ATOM 674 O O . SER A 1 88 ? -2.348 -6.704 -2.138 1.00 96.56 88 SER A O 1
ATOM 676 N N . GLU A 1 89 ? -2.487 -8.933 -1.923 1.00 97.81 89 GLU A N 1
ATOM 677 C CA . GLU A 1 89 ? -3.915 -8.938 -1.593 1.00 97.81 89 GLU A CA 1
ATOM 678 C C . GLU A 1 89 ? -4.217 -8.227 -0.266 1.00 97.81 89 GLU A C 1
ATOM 680 O O . GLU A 1 89 ? -5.208 -7.497 -0.156 1.00 97.81 89 GLU A O 1
ATOM 685 N N . LEU A 1 90 ? -3.323 -8.337 0.724 1.00 98.12 90 LEU A N 1
ATOM 686 C CA . LEU A 1 90 ? -3.426 -7.549 1.953 1.00 98.12 90 LEU A CA 1
ATOM 687 C C . LEU A 1 90 ? -3.376 -6.038 1.660 1.00 98.12 90 LEU A C 1
ATOM 689 O O . LEU A 1 90 ? -4.214 -5.287 2.166 1.00 98.12 90 LEU A O 1
ATOM 693 N N . LEU A 1 91 ? -2.414 -5.591 0.846 1.00 97.81 91 LEU A N 1
ATOM 694 C CA . LEU A 1 91 ? -2.224 -4.180 0.491 1.00 97.81 91 LEU A CA 1
ATOM 695 C C . LEU A 1 91 ? -3.412 -3.627 -0.305 1.00 97.81 91 LEU A C 1
ATOM 697 O O . LEU A 1 91 ? -3.892 -2.532 -0.001 1.00 97.81 91 LEU A O 1
ATOM 701 N N . VAL A 1 92 ? -3.951 -4.410 -1.245 1.00 98.31 92 VAL A N 1
ATOM 702 C CA . VAL A 1 92 ? -5.184 -4.071 -1.972 1.00 98.31 92 VAL A CA 1
ATOM 703 C C . VAL A 1 92 ? -6.340 -3.864 -0.996 1.00 98.31 92 VAL A C 1
ATOM 705 O O . VAL A 1 92 ? -7.011 -2.834 -1.048 1.00 98.31 92 VAL A O 1
ATOM 708 N N . GLY A 1 93 ? -6.554 -4.808 -0.074 1.00 97.81 93 GLY A N 1
ATOM 709 C CA . GLY A 1 93 ? -7.638 -4.724 0.903 1.00 97.81 93 GLY A CA 1
ATOM 710 C C . GLY A 1 93 ? -7.497 -3.542 1.868 1.00 97.81 93 GLY A C 1
ATOM 711 O O . GLY A 1 93 ? -8.494 -2.927 2.250 1.00 97.81 93 GLY A O 1
ATOM 712 N N . LEU A 1 94 ? -6.269 -3.204 2.272 1.00 97.31 94 LEU A N 1
ATOM 713 C CA . LEU A 1 94 ? -5.994 -2.040 3.120 1.00 97.31 94 LEU A CA 1
ATOM 714 C C . LEU A 1 94 ? -6.302 -0.731 2.393 1.00 97.31 94 LEU A C 1
ATOM 716 O O . LEU A 1 94 ? -6.993 0.122 2.957 1.00 97.31 94 LEU A O 1
ATOM 720 N N . ASN A 1 95 ? -5.841 -0.588 1.148 1.00 97.19 95 ASN A N 1
ATOM 721 C CA . ASN A 1 95 ? -6.132 0.594 0.346 1.00 97.19 95 ASN A CA 1
ATOM 722 C C . ASN A 1 95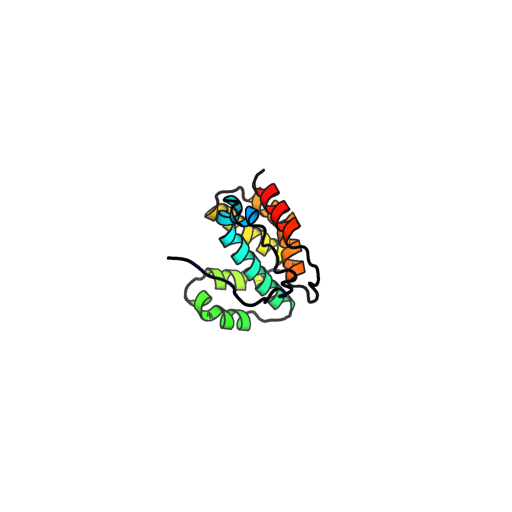 ? -7.638 0.735 0.095 1.00 97.19 95 ASN A C 1
ATOM 724 O O . ASN A 1 95 ? -8.205 1.788 0.383 1.00 97.19 95 ASN A O 1
ATOM 728 N N . SER A 1 96 ? -8.302 -0.336 -0.352 1.00 97.81 96 SER A N 1
ATOM 729 C CA . SER A 1 96 ? -9.727 -0.290 -0.681 1.00 97.81 96 SER A CA 1
ATOM 730 C C . SER A 1 96 ? -10.582 0.089 0.528 1.00 97.81 96 SER A C 1
ATOM 732 O O . SER A 1 96 ? -11.498 0.895 0.400 1.00 97.81 96 SER A O 1
ATOM 734 N N . ARG A 1 97 ? -10.262 -0.427 1.726 1.00 97.75 97 ARG A N 1
ATOM 735 C CA . ARG A 1 97 ? -10.951 -0.030 2.967 1.00 97.75 97 ARG A CA 1
ATOM 736 C C . ARG A 1 97 ? -10.710 1.434 3.323 1.00 97.75 97 ARG A C 1
ATOM 738 O O . ARG A 1 97 ? -11.642 2.100 3.760 1.00 97.75 97 ARG A O 1
ATOM 745 N N . CYS A 1 98 ? -9.488 1.939 3.144 1.00 97.31 98 CYS A N 1
ATOM 746 C CA . CYS A 1 98 ? -9.208 3.357 3.363 1.00 97.31 98 CYS A CA 1
ATOM 747 C C . CYS A 1 98 ? -10.070 4.227 2.446 1.00 97.31 98 CYS A C 1
ATOM 749 O O . CYS A 1 98 ? -10.737 5.137 2.923 1.00 97.31 98 CYS A O 1
ATOM 751 N N . VAL A 1 99 ? -10.107 3.904 1.153 1.00 97.50 99 VAL A N 1
ATOM 752 C CA . VAL A 1 99 ? -10.871 4.657 0.154 1.00 97.50 99 VAL A CA 1
ATOM 753 C C . VAL A 1 99 ? -12.367 4.666 0.474 1.00 97.50 99 VAL A C 1
ATOM 755 O O . VAL A 1 99 ? -12.983 5.727 0.449 1.00 97.50 99 VAL A O 1
ATOM 758 N N . VAL A 1 100 ? -12.945 3.517 0.835 1.00 97.56 100 VAL A N 1
ATOM 759 C CA . VAL A 1 100 ? -14.358 3.430 1.241 1.00 97.56 100 VAL A CA 1
ATOM 760 C C . VAL A 1 100 ? -14.631 4.313 2.455 1.00 97.56 100 VAL A C 1
ATOM 762 O O . VAL A 1 100 ? -15.572 5.097 2.448 1.00 97.56 100 VAL A O 1
ATOM 765 N N . ASN A 1 101 ? -13.796 4.214 3.490 1.00 95.88 101 ASN A N 1
ATOM 766 C CA . ASN A 1 101 ? -14.043 4.901 4.756 1.00 95.88 101 ASN A CA 1
ATOM 767 C C . ASN A 1 101 ? -13.777 6.410 4.688 1.00 95.88 101 ASN A C 1
ATOM 769 O O . ASN A 1 101 ? -14.434 7.169 5.393 1.00 95.88 101 ASN A O 1
ATOM 773 N N . MET A 1 102 ? -12.797 6.837 3.889 1.00 92.69 102 MET A N 1
ATOM 774 C CA . MET A 1 102 ? -12.358 8.234 3.826 1.00 92.69 102 MET A CA 1
ATOM 775 C C . MET A 1 102 ? -13.028 9.022 2.702 1.00 92.69 102 MET A C 1
ATOM 777 O O . MET A 1 102 ? -13.266 10.213 2.869 1.00 92.69 102 MET A O 1
ATOM 781 N N . VAL A 1 103 ? -13.312 8.375 1.569 1.00 92.56 103 VAL A N 1
ATOM 782 C CA . VAL A 1 103 ? -13.804 9.033 0.343 1.00 92.56 103 VAL A CA 1
ATOM 783 C C . VAL A 1 103 ? -15.220 8.574 -0.023 1.00 92.56 103 VAL A C 1
ATOM 785 O O . VAL A 1 103 ? -15.925 9.260 -0.752 1.00 92.56 103 VAL A O 1
ATOM 788 N N . GLY A 1 104 ? -15.681 7.428 0.491 1.00 94.12 104 GLY A N 1
ATOM 789 C CA . GLY A 1 104 ? -17.030 6.917 0.220 1.00 94.12 104 GLY A CA 1
ATOM 790 C C . GLY A 1 104 ? -17.188 6.228 -1.138 1.00 94.12 104 GLY A C 1
ATOM 791 O O . GLY A 1 104 ? -18.312 5.975 -1.568 1.00 94.12 104 GLY A O 1
ATOM 792 N N . LEU A 1 105 ? -16.085 5.914 -1.827 1.00 95.31 105 LEU A N 1
ATOM 793 C CA . LEU A 1 105 ? -16.128 5.221 -3.118 1.00 95.31 105 LEU A CA 1
ATOM 794 C C . LEU A 1 105 ? -16.297 3.699 -2.957 1.00 95.31 105 LEU A C 1
ATOM 796 O O . LEU A 1 105 ? -15.861 3.142 -1.946 1.00 95.31 105 LEU A O 1
ATOM 800 N N . PRO A 1 106 ? -16.880 3.000 -3.953 1.00 97.25 106 PRO A N 1
ATOM 801 C CA . PRO A 1 106 ? -17.095 1.556 -3.887 1.00 97.25 106 PRO A CA 1
ATOM 802 C C . PRO A 1 106 ? -15.801 0.754 -3.684 1.00 97.25 106 PRO A C 1
ATOM 804 O O . PRO A 1 106 ? -14.773 1.018 -4.316 1.00 97.25 106 PRO A O 1
ATOM 807 N N . GLN A 1 107 ? -15.855 -0.259 -2.813 1.00 96.94 107 GLN A N 1
ATOM 808 C CA . GLN A 1 107 ? -14.680 -1.055 -2.442 1.00 96.94 107 GLN A CA 1
ATOM 809 C C . GLN A 1 107 ? -14.109 -1.860 -3.615 1.00 96.94 107 GLN A C 1
ATOM 811 O O . GLN A 1 107 ? -12.893 -1.971 -3.759 1.00 96.94 107 GLN A O 1
ATOM 816 N N . ASP A 1 108 ? -14.981 -2.442 -4.434 1.00 97.69 108 ASP A N 1
ATOM 817 C CA . ASP A 1 108 ? -14.638 -3.230 -5.619 1.00 97.69 108 ASP A CA 1
ATOM 818 C C . ASP A 1 108 ? -13.920 -2.377 -6.672 1.00 97.69 108 ASP A C 1
ATOM 820 O O . ASP A 1 108 ? -12.888 -2.792 -7.210 1.00 97.69 108 ASP A O 1
ATOM 824 N N . ARG A 1 109 ? -14.404 -1.149 -6.890 1.00 97.56 109 ARG A N 1
ATOM 825 C CA . ARG A 1 109 ? -13.762 -0.142 -7.735 1.00 97.56 109 ARG A CA 1
ATOM 826 C C . ARG A 1 109 ? -12.383 0.212 -7.198 1.00 97.56 109 ARG A C 1
ATOM 828 O O . ARG A 1 109 ? -11.405 0.087 -7.929 1.00 97.56 109 ARG A O 1
ATOM 835 N N . ALA A 1 110 ? -12.289 0.578 -5.919 1.00 97.56 110 ALA A N 1
ATOM 836 C CA . ALA A 1 110 ? -11.020 0.926 -5.285 1.00 97.56 110 ALA A CA 1
ATOM 837 C C . ALA A 1 110 ? -9.995 -0.212 -5.405 1.00 97.56 110 ALA A C 1
ATOM 839 O O . ALA A 1 110 ? -8.867 0.011 -5.837 1.00 97.56 110 ALA A O 1
ATOM 840 N N . ALA A 1 111 ? -10.405 -1.449 -5.111 1.00 98.31 111 ALA A N 1
ATOM 841 C CA . ALA A 1 111 ? -9.547 -2.622 -5.233 1.00 98.31 111 ALA A CA 1
ATOM 842 C C . ALA A 1 111 ? -9.093 -2.863 -6.683 1.00 98.31 111 ALA A C 1
ATOM 844 O O . ALA A 1 111 ? -7.917 -3.132 -6.926 1.00 98.31 111 ALA A O 1
ATOM 845 N N . THR A 1 112 ? -10.002 -2.742 -7.652 1.00 98.50 112 THR A N 1
ATOM 846 C CA . THR A 1 112 ? -9.703 -2.940 -9.079 1.00 98.50 112 THR A CA 1
ATOM 847 C C . THR A 1 112 ? -8.730 -1.887 -9.598 1.00 98.50 112 THR A C 1
ATOM 849 O O . THR A 1 112 ? -7.684 -2.234 -10.149 1.00 98.50 112 THR A O 1
ATOM 852 N N . CYS A 1 113 ? -9.024 -0.606 -9.364 1.00 97.94 113 CYS A N 1
ATOM 853 C CA . CYS A 1 113 ? -8.170 0.495 -9.795 1.00 97.94 113 CYS A CA 1
ATOM 854 C C . CYS A 1 113 ? -6.793 0.426 -9.121 1.00 97.94 113 CYS A C 1
ATOM 856 O O . CYS A 1 113 ? -5.767 0.627 -9.772 1.00 97.94 113 CYS A O 1
ATOM 858 N N . TYR A 1 114 ? -6.744 0.087 -7.832 1.00 98.06 114 TYR A N 1
ATOM 859 C CA . TYR A 1 114 ? -5.484 -0.066 -7.116 1.00 98.06 114 TYR A CA 1
ATOM 860 C C . TYR A 1 114 ? -4.624 -1.194 -7.699 1.00 98.06 114 TYR A C 1
ATOM 862 O O . TYR A 1 114 ? -3.457 -0.958 -8.014 1.00 98.06 114 TYR A O 1
ATOM 8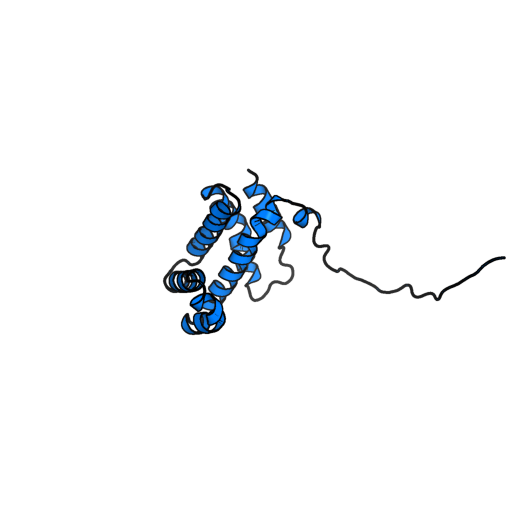70 N N . ARG A 1 115 ? -5.202 -2.389 -7.908 1.00 98.25 115 ARG A N 1
ATOM 871 C CA . ARG A 1 115 ? -4.503 -3.535 -8.521 1.00 98.25 115 ARG A CA 1
ATOM 872 C C . ARG A 1 115 ? -3.955 -3.201 -9.903 1.00 98.25 115 ARG A C 1
ATOM 874 O O . ARG A 1 115 ? -2.842 -3.599 -10.225 1.00 98.25 115 ARG A O 1
ATOM 881 N N . GLN A 1 116 ? -4.737 -2.492 -10.713 1.00 97.94 116 GLN A N 1
ATOM 882 C CA . GLN A 1 116 ? -4.377 -2.216 -12.098 1.00 97.94 116 GLN A CA 1
ATOM 883 C C . GLN A 1 116 ? -3.278 -1.156 -12.228 1.00 97.94 116 GLN A C 1
ATOM 885 O O . GLN A 1 116 ? -2.418 -1.282 -13.097 1.00 97.94 116 GLN A O 1
ATOM 890 N N . PHE A 1 117 ? -3.303 -0.116 -11.390 1.00 97.50 117 PHE A N 1
ATOM 891 C CA . PHE A 1 117 ? -2.484 1.077 -11.616 1.00 97.50 117 PHE A CA 1
ATOM 892 C C . PHE A 1 117 ? -1.443 1.339 -10.528 1.00 97.50 117 PHE A C 1
ATOM 894 O O . PHE A 1 117 ? -0.288 1.626 -10.838 1.00 97.50 117 PHE A O 1
ATOM 901 N N . LEU A 1 118 ? -1.820 1.246 -9.253 1.00 96.38 118 LEU A N 1
ATOM 902 C CA . LEU A 1 118 ? -0.948 1.673 -8.156 1.00 96.38 118 LEU A CA 1
ATOM 903 C C . LEU A 1 118 ? -0.086 0.547 -7.605 1.00 96.38 118 LEU A C 1
ATOM 905 O O . LEU A 1 118 ? 1.091 0.771 -7.340 1.00 96.38 118 LEU A O 1
ATOM 909 N N . LEU A 1 119 ? -0.636 -0.661 -7.478 1.00 96.31 119 LEU A N 1
ATOM 910 C CA . LEU A 1 119 ? 0.108 -1.823 -6.999 1.00 96.31 119 LEU A CA 1
ATOM 911 C C . LEU A 1 119 ? 1.370 -2.088 -7.856 1.00 96.31 119 LEU A C 1
ATOM 913 O O . LEU A 1 119 ? 2.450 -2.217 -7.271 1.00 96.31 119 LEU A O 1
ATOM 917 N N . PRO A 1 120 ? 1.308 -2.080 -9.209 1.00 95.00 120 PRO A N 1
ATOM 918 C CA . PRO A 1 120 ? 2.497 -2.250 -10.045 1.00 95.00 120 PRO A CA 1
ATOM 919 C C . PRO A 1 120 ? 3.455 -1.059 -9.950 1.00 95.00 120 PRO A C 1
ATOM 921 O O . PRO A 1 120 ? 4.666 -1.256 -9.863 1.00 95.00 120 PRO A O 1
ATOM 924 N N . LEU A 1 121 ? 2.928 0.173 -9.915 1.00 94.94 121 LEU A N 1
ATOM 925 C CA . LEU A 1 121 ? 3.743 1.380 -9.765 1.00 94.94 121 LEU A CA 1
ATOM 926 C C . LEU A 1 121 ? 4.550 1.339 -8.462 1.00 94.94 121 LEU A C 1
ATOM 928 O O . LEU A 1 121 ? 5.753 1.574 -8.473 1.00 94.94 121 LEU A O 1
ATOM 932 N N . TYR A 1 122 ? 3.915 1.022 -7.336 1.00 95.31 122 TYR A N 1
ATOM 933 C CA . TYR A 1 122 ? 4.590 0.982 -6.041 1.00 95.31 122 TYR A CA 1
ATOM 934 C C . TYR A 1 122 ? 5.615 -0.145 -5.961 1.00 95.31 122 TYR A C 1
ATOM 936 O O . TYR A 1 122 ? 6.687 0.058 -5.396 1.00 95.31 122 TYR A O 1
ATOM 944 N N . ALA A 1 123 ? 5.345 -1.299 -6.574 1.00 92.31 123 ALA A N 1
ATOM 945 C CA . ALA A 1 123 ? 6.354 -2.343 -6.716 1.00 92.31 123 ALA A CA 1
ATOM 946 C C . ALA A 1 123 ? 7.572 -1.856 -7.528 1.00 92.31 123 ALA A C 1
ATOM 948 O O . ALA A 1 123 ? 8.708 -2.124 -7.139 1.00 92.31 123 ALA A O 1
ATOM 949 N N . ALA A 1 124 ? 7.348 -1.102 -8.609 1.00 92.12 124 ALA A N 1
ATOM 950 C CA . ALA A 1 124 ? 8.415 -0.544 -9.438 1.00 92.12 124 ALA A CA 1
ATOM 951 C C . ALA A 1 124 ? 9.230 0.541 -8.714 1.00 92.12 124 ALA A C 1
ATOM 953 O O . ALA A 1 124 ? 10.455 0.529 -8.797 1.00 92.12 124 ALA A O 1
ATOM 954 N N . ILE A 1 125 ? 8.582 1.434 -7.954 1.00 91.62 125 ILE A N 1
ATOM 955 C CA . ILE A 1 125 ? 9.259 2.469 -7.144 1.00 91.62 125 ILE A CA 1
ATOM 956 C C . ILE A 1 125 ? 10.244 1.844 -6.148 1.00 91.62 125 ILE A C 1
ATOM 958 O O . ILE A 1 125 ? 11.302 2.408 -5.887 1.00 91.62 125 ILE A O 1
ATOM 962 N N . MET A 1 126 ? 9.901 0.684 -5.590 1.00 90.38 126 MET A N 1
ATOM 963 C CA . MET A 1 126 ? 10.714 0.003 -4.581 1.00 90.38 126 MET A CA 1
ATOM 964 C C . MET A 1 126 ? 11.827 -0.877 -5.181 1.00 90.38 126 MET A C 1
ATOM 966 O O . MET A 1 126 ? 12.590 -1.497 -4.436 1.00 90.38 126 MET A O 1
ATOM 970 N N . ALA A 1 127 ? 11.930 -0.963 -6.511 1.00 85.88 127 ALA A N 1
ATOM 971 C CA . ALA A 1 127 ? 12.967 -1.738 -7.179 1.00 85.88 127 ALA A CA 1
ATOM 972 C C . ALA A 1 127 ? 14.330 -1.004 -7.154 1.00 85.88 127 ALA A C 1
ATOM 974 O O . ALA A 1 127 ? 14.366 0.223 -7.194 1.00 85.88 127 ALA A O 1
ATOM 975 N N . PRO A 1 128 ? 15.474 -1.719 -7.151 1.00 77.06 128 PRO A N 1
ATOM 976 C CA . PRO A 1 128 ? 16.812 -1.113 -7.045 1.00 77.06 128 PRO A CA 1
ATOM 977 C C . PRO A 1 128 ? 17.209 -0.141 -8.173 1.00 77.06 128 PRO A C 1
ATOM 979 O O . PRO A 1 128 ? 18.205 0.571 -8.041 1.00 77.06 128 PRO A O 1
ATOM 982 N N . HIS A 1 129 ? 16.468 -0.107 -9.285 1.00 74.31 129 HIS A N 1
ATOM 983 C CA . HIS A 1 129 ? 16.769 0.718 -10.455 1.00 74.31 129 HIS A CA 1
ATOM 984 C C . HIS A 1 129 ? 15.493 1.388 -10.977 1.00 74.31 129 HIS A C 1
ATOM 986 O O . HIS A 1 129 ? 14.700 0.761 -11.674 1.00 74.31 129 HIS A O 1
ATOM 992 N N . THR A 1 130 ? 15.305 2.666 -10.647 1.00 68.56 130 THR A N 1
ATOM 993 C CA . THR A 1 130 ? 14.107 3.453 -11.003 1.00 68.56 130 THR A CA 1
ATOM 994 C C . THR A 1 130 ? 14.372 4.548 -12.038 1.00 68.56 130 THR A C 1
ATOM 996 O O . THR A 1 130 ? 13.500 5.377 -12.289 1.00 68.56 130 THR A O 1
ATOM 999 N N . GLY A 1 131 ? 15.566 4.585 -12.641 1.00 73.38 131 GLY A N 1
ATOM 1000 C CA . GLY A 1 131 ? 15.919 5.602 -13.633 1.00 73.38 131 GLY A CA 1
ATOM 1001 C C . GLY A 1 131 ? 14.907 5.637 -14.782 1.00 73.38 131 GLY A C 1
ATOM 1002 O O . GLY A 1 131 ? 14.751 4.644 -15.487 1.00 73.38 131 GLY A O 1
ATOM 1003 N N . GLY A 1 132 ? 14.218 6.770 -14.946 1.00 80.56 132 GLY A N 1
ATOM 1004 C CA . GLY A 1 132 ? 13.195 6.954 -15.980 1.00 80.56 132 GLY A CA 1
ATOM 1005 C C . GLY A 1 132 ? 11.844 6.289 -15.693 1.00 80.56 132 GLY A C 1
ATOM 1006 O O . GLY A 1 132 ? 11.069 6.096 -16.626 1.00 80.56 132 GLY A O 1
ATOM 1007 N N . LEU A 1 133 ? 11.546 5.917 -14.440 1.00 89.00 133 LEU A N 1
ATOM 1008 C CA . LEU A 1 133 ? 10.236 5.378 -14.074 1.00 89.00 133 LEU A CA 1
ATOM 1009 C C . LEU A 1 133 ? 9.134 6.424 -14.299 1.00 89.00 133 LEU A C 1
ATOM 1011 O O . LEU A 1 133 ? 9.090 7.450 -13.621 1.00 89.00 133 LEU A O 1
ATOM 1015 N N . ASP A 1 134 ? 8.199 6.121 -15.196 1.00 89.06 134 ASP A N 1
ATOM 1016 C CA . ASP A 1 134 ? 6.975 6.901 -15.354 1.00 89.06 134 ASP A CA 1
ATOM 1017 C C . ASP A 1 134 ? 6.054 6.688 -14.144 1.00 89.06 134 ASP A C 1
ATOM 1019 O O . ASP A 1 134 ? 5.471 5.618 -13.950 1.00 89.06 134 ASP A O 1
ATOM 1023 N N . THR A 1 135 ? 5.923 7.728 -13.320 1.00 88.56 135 THR A N 1
ATOM 1024 C CA . THR A 1 135 ? 4.996 7.730 -12.179 1.00 88.56 135 THR A CA 1
ATOM 1025 C C . THR A 1 135 ? 3.691 8.464 -12.467 1.00 88.56 135 THR A C 1
ATOM 1027 O O . THR A 1 135 ? 2.771 8.399 -11.648 1.00 88.56 135 THR A O 1
ATOM 1030 N N . THR A 1 136 ? 3.596 9.149 -13.606 1.00 89.62 136 THR A N 1
ATOM 1031 C CA . THR A 1 136 ? 2.470 10.015 -13.956 1.00 89.62 136 THR A CA 1
ATOM 1032 C C . THR A 1 136 ? 1.359 9.198 -14.596 1.00 89.62 136 THR A C 1
ATOM 1034 O O . THR A 1 136 ? 0.237 9.208 -14.086 1.00 89.62 136 THR A O 1
ATOM 1037 N N . SER A 1 137 ? 1.657 8.407 -15.633 1.00 92.19 137 SER A N 1
ATOM 1038 C CA . SER A 1 137 ? 0.621 7.645 -16.349 1.00 92.19 137 SER A CA 1
ATOM 1039 C C . SER A 1 137 ? -0.184 6.706 -15.442 1.00 92.19 137 SER A C 1
ATOM 1041 O O . SER A 1 137 ? -1.415 6.703 -15.546 1.00 92.19 137 SER A O 1
ATOM 1043 N N . PRO A 1 138 ? 0.424 5.952 -14.499 1.00 93.44 138 PRO A N 1
ATOM 1044 C CA . PRO A 1 138 ? -0.354 5.098 -13.605 1.00 93.44 138 PRO A CA 1
ATOM 1045 C C . PRO A 1 138 ? -1.222 5.899 -12.624 1.00 93.44 138 PRO A C 1
ATOM 1047 O O . PRO A 1 138 ? -2.346 5.491 -12.343 1.00 93.44 138 PRO A O 1
ATOM 1050 N N . LYS A 1 139 ? -0.767 7.061 -12.136 1.00 91.06 139 LYS A N 1
ATOM 1051 C CA . LYS A 1 139 ? -1.584 7.925 -11.261 1.00 91.06 139 LYS A CA 1
ATOM 1052 C C . LYS A 1 139 ? -2.782 8.505 -12.012 1.00 91.06 139 LYS A C 1
ATOM 1054 O O . LYS A 1 139 ? -3.899 8.452 -11.501 1.00 91.06 139 LYS A O 1
ATOM 1059 N N . THR A 1 140 ? -2.580 8.977 -13.241 1.00 91.62 140 THR A N 1
ATOM 1060 C CA . THR A 1 140 ? -3.666 9.476 -14.097 1.00 91.62 140 THR A CA 1
ATOM 1061 C C . THR A 1 140 ? -4.660 8.366 -14.440 1.00 91.62 140 THR A C 1
ATOM 1063 O O . THR A 1 140 ? -5.871 8.562 -14.330 1.00 91.62 140 THR A O 1
ATOM 1066 N N . GLY A 1 141 ? -4.166 7.170 -14.779 1.00 95.00 141 GLY A N 1
ATOM 1067 C CA . GLY A 1 141 ? -5.000 5.990 -15.018 1.00 95.00 141 GLY A CA 1
ATOM 1068 C C . GLY A 1 141 ? -5.813 5.582 -13.788 1.00 95.00 141 GLY A C 1
ATOM 1069 O O . GLY A 1 141 ? -7.010 5.315 -13.900 1.00 95.00 141 GLY A O 1
ATOM 1070 N N . TYR A 1 142 ? -5.197 5.625 -12.603 1.00 95.12 142 TYR A N 1
ATOM 1071 C CA . TYR A 1 142 ? -5.878 5.380 -11.336 1.00 95.12 142 TYR A CA 1
ATOM 1072 C C . TYR A 1 142 ? -7.015 6.380 -11.102 1.00 95.12 142 TYR A C 1
ATOM 1074 O O . TYR A 1 142 ? -8.152 5.964 -10.891 1.00 95.12 142 TYR A O 1
ATOM 1082 N N . LEU A 1 143 ? -6.754 7.686 -11.210 1.00 93.94 143 LEU A N 1
ATOM 1083 C CA . LEU A 1 143 ? -7.778 8.721 -11.016 1.00 93.94 143 LEU A CA 1
ATOM 1084 C C . LEU A 1 143 ? -8.919 8.594 -12.033 1.00 93.94 143 LEU A C 1
ATOM 1086 O O . LEU A 1 143 ? -10.091 8.682 -11.670 1.00 93.94 143 LEU A O 1
ATOM 1090 N N . ALA A 1 144 ? -8.603 8.320 -13.300 1.00 94.44 144 ALA A N 1
ATOM 1091 C CA . ALA A 1 144 ? -9.610 8.069 -14.327 1.00 94.44 144 ALA A CA 1
ATOM 1092 C C . ALA A 1 144 ? -10.458 6.819 -14.032 1.00 94.44 144 ALA A C 1
ATOM 1094 O O . ALA A 1 144 ? -11.662 6.831 -14.277 1.00 94.44 144 ALA A O 1
ATOM 1095 N N . CYS A 1 145 ? -9.855 5.757 -13.495 1.00 96.75 145 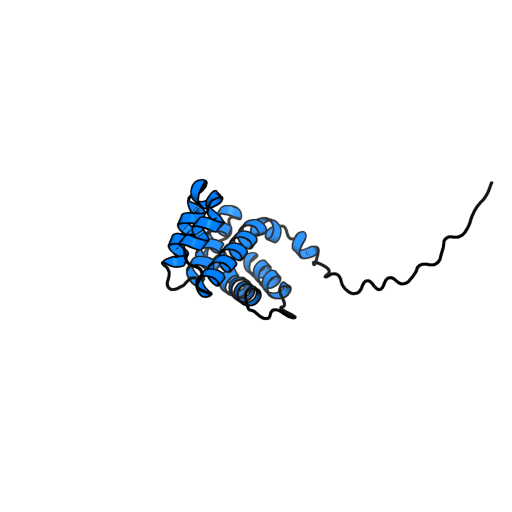CYS A N 1
ATOM 1096 C CA . CYS A 1 145 ? -10.562 4.550 -13.072 1.00 96.75 145 CYS A CA 1
ATOM 1097 C C . CYS A 1 145 ? -11.496 4.824 -11.884 1.00 96.75 145 CYS A C 1
ATOM 1099 O O . CYS A 1 145 ? -12.647 4.400 -11.898 1.00 96.75 145 CYS A O 1
ATOM 1101 N N . MET A 1 146 ? -11.038 5.596 -10.895 1.00 95.00 146 MET A N 1
ATOM 1102 C CA . MET A 1 146 ? -11.807 5.910 -9.686 1.00 95.00 146 MET A CA 1
ATOM 1103 C C . MET A 1 146 ? -13.068 6.750 -9.960 1.00 95.00 146 MET A C 1
ATOM 1105 O O . MET A 1 146 ? -14.068 6.605 -9.253 1.00 95.00 146 MET A O 1
ATOM 1109 N N . ARG A 1 147 ? -13.047 7.585 -11.009 1.00 92.38 147 ARG A N 1
ATOM 1110 C CA . ARG A 1 147 ? -14.177 8.437 -11.430 1.00 92.38 147 AR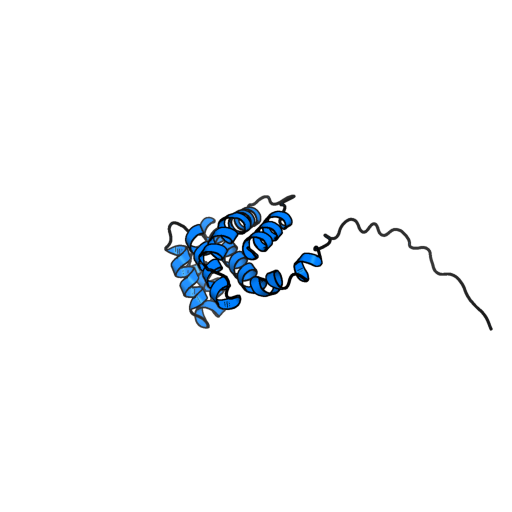G A CA 1
ATOM 1111 C C . ARG A 1 147 ? -15.337 7.700 -12.102 1.00 92.38 147 ARG A C 1
ATOM 1113 O O . ARG A 1 147 ? -16.419 8.271 -12.181 1.00 92.38 147 ARG A O 1
ATOM 1120 N N . ARG A 1 148 ? -15.110 6.498 -12.633 1.00 83.62 148 ARG A N 1
ATOM 1121 C CA . ARG A 1 148 ? -16.133 5.705 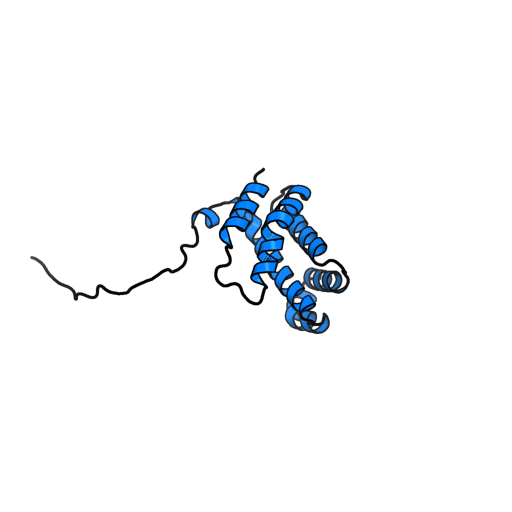-13.335 1.00 83.62 148 ARG A CA 1
ATOM 1122 C C . ARG A 1 148 ? -16.970 4.948 -12.327 1.00 83.62 148 ARG A C 1
ATOM 1124 O O . ARG A 1 148 ? -18.167 5.243 -12.129 1.00 83.62 148 ARG A O 1
#

Foldseek 3Di:
DDDDDDDDDDPDDPPPDDDPPPVVCVVPPVCVLLVVLLVVLLVLLLVLVVVVVVDDLVNVCVVCVVCVVPDVPSVVSSVPSNPDPDNLVVSLQSSLVCCCVRVVAHSVLSSVLCVVQVSVLSVQVSDPDCVPPDPPVSSVSSSVSRVD

Organism: Ralstonia pickettii (NCBI:txid329)

Secondary structure (DSSP, 8-state):
----------------------HHHHH-HHHHHHHHHHHHHHHHHHHHHHHHTT--HHHHHHHTHHHHTT-HHHHHHHHHHHH-S-HHHHHHHHHHHHHHHHH---HHHHHHHIIIIIHHHHHHHTSS--TT---HHHHHHHHHHHT-

Radius of gyration: 21.3 Å; chains: 1; bounding box: 41×81×39 Å